Protein AF-A0A1I5VZ03-F1 (afdb_monomer_lite)

Structure (mmCIF, N/CA/C/O backbone):
data_AF-A0A1I5VZ03-F1
#
_entry.id   AF-A0A1I5VZ03-F1
#
loop_
_atom_site.group_PDB
_atom_site.id
_atom_site.type_symbol
_atom_site.label_atom_id
_atom_site.label_alt_id
_atom_site.label_comp_id
_atom_site.label_asym_id
_atom_site.label_entity_id
_atom_site.label_seq_id
_atom_site.pdbx_PDB_ins_code
_atom_site.Cartn_x
_atom_site.Cartn_y
_atom_site.Cartn_z
_atom_site.occupancy
_atom_site.B_iso_or_equiv
_atom_site.auth_seq_id
_atom_site.auth_comp_id
_atom_site.auth_asym_id
_atom_site.auth_atom_id
_atom_site.pdbx_PDB_model_num
ATOM 1 N N . MET A 1 1 ? -27.162 -17.680 -16.139 1.00 42.41 1 MET A N 1
ATOM 2 C CA . MET A 1 1 ? -26.336 -17.853 -17.352 1.00 42.41 1 MET A CA 1
ATOM 3 C C . MET A 1 1 ? -25.572 -16.553 -17.559 1.00 42.41 1 MET A C 1
ATOM 5 O O . MET A 1 1 ? -26.214 -15.537 -17.786 1.00 42.41 1 MET A O 1
ATOM 9 N N . SER A 1 2 ? -24.256 -16.532 -17.328 1.00 52.97 2 SER A N 1
ATOM 10 C CA . SER A 1 2 ? -23.459 -15.300 -17.442 1.00 52.97 2 SER A CA 1
ATOM 11 C C . SER A 1 2 ? -23.168 -15.005 -18.914 1.00 52.97 2 SER A C 1
ATOM 13 O O . SER A 1 2 ? -22.564 -15.833 -19.591 1.00 52.97 2 SER A O 1
ATOM 15 N N . PHE A 1 3 ? -23.596 -13.841 -19.407 1.00 61.38 3 PHE A N 1
ATOM 16 C CA . PHE A 1 3 ? -23.298 -13.333 -20.753 1.00 61.38 3 PHE A CA 1
ATOM 17 C C . PHE A 1 3 ? -21.955 -12.589 -20.788 1.00 61.38 3 PHE A C 1
ATOM 19 O O . PHE A 1 3 ? -21.853 -11.507 -21.361 1.00 61.38 3 PHE A O 1
ATOM 26 N N . TYR A 1 4 ? -20.915 -13.134 -20.156 1.00 63.41 4 TYR A N 1
ATOM 27 C CA . TYR A 1 4 ? -19.574 -12.595 -20.347 1.00 63.41 4 TYR A CA 1
ATOM 28 C C . TYR A 1 4 ? -19.010 -13.174 -21.639 1.00 63.41 4 TYR A C 1
ATOM 30 O O . TYR A 1 4 ? -18.574 -14.323 -21.680 1.00 63.41 4 TYR A O 1
ATOM 38 N N . LYS A 1 5 ? -19.073 -12.386 -22.713 1.00 63.72 5 LYS A N 1
ATOM 39 C CA . LYS A 1 5 ? -18.330 -12.655 -23.940 1.00 63.72 5 LYS A CA 1
ATOM 40 C C . LYS A 1 5 ? -16.951 -12.022 -23.740 1.00 63.72 5 LYS A C 1
ATOM 42 O O . LYS A 1 5 ? -16.889 -10.798 -23.639 1.00 63.72 5 LYS A O 1
ATOM 47 N N . PRO A 1 6 ? -15.867 -12.801 -23.594 1.00 66.31 6 PRO A N 1
ATOM 48 C CA . PRO A 1 6 ? -14.541 -12.215 -23.499 1.00 66.31 6 PRO A CA 1
ATOM 49 C C . PRO A 1 6 ? -14.281 -11.441 -24.792 1.00 66.31 6 PRO A C 1
ATOM 51 O O . PRO A 1 6 ? -14.398 -12.011 -25.877 1.00 66.31 6 PRO A O 1
ATOM 54 N N . ASN A 1 7 ? -13.994 -10.144 -24.683 1.00 70.25 7 ASN A N 1
ATOM 55 C CA . ASN A 1 7 ? -13.492 -9.387 -25.822 1.00 70.25 7 A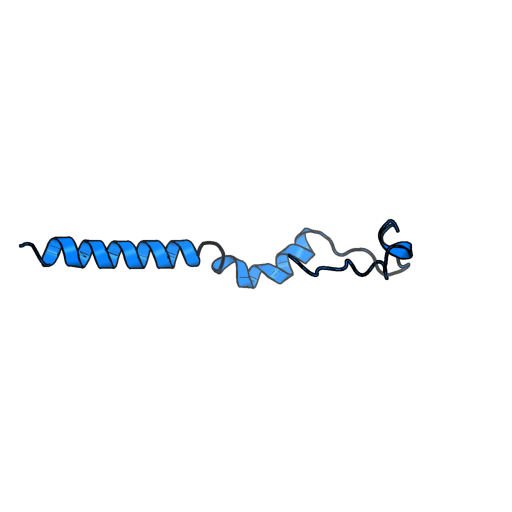SN A CA 1
ATOM 56 C C . ASN A 1 7 ? -12.100 -9.927 -26.146 1.00 70.25 7 ASN A C 1
ATOM 58 O O . ASN A 1 7 ? -11.162 -9.772 -25.365 1.00 70.25 7 ASN A O 1
ATOM 62 N N . ASP A 1 8 ? -11.991 -10.583 -27.298 1.00 76.25 8 ASP A N 1
ATOM 63 C CA . ASP A 1 8 ? -10.743 -11.123 -27.840 1.00 76.25 8 ASP A CA 1
ATOM 64 C C . ASP A 1 8 ? -9.878 -10.035 -28.513 1.00 76.25 8 ASP A C 1
ATOM 66 O O . ASP A 1 8 ? -8.843 -10.338 -29.104 1.00 76.25 8 ASP A O 1
ATOM 70 N N . ASP A 1 9 ? -10.265 -8.766 -28.366 1.00 79.31 9 ASP A N 1
ATOM 71 C CA . ASP A 1 9 ? -9.728 -7.582 -29.055 1.00 79.31 9 ASP A CA 1
ATOM 72 C C . ASP A 1 9 ? -8.251 -7.262 -28.760 1.00 79.31 9 ASP A C 1
ATOM 74 O O . ASP A 1 9 ? -7.707 -6.309 -29.307 1.00 79.31 9 ASP A O 1
ATOM 78 N N . TYR A 1 10 ? -7.590 -8.047 -27.908 1.00 82.38 10 TYR A N 1
ATOM 79 C CA . TYR A 1 10 ? -6.201 -7.825 -27.495 1.00 82.38 10 TYR A CA 1
ATOM 80 C C . TYR A 1 10 ? -5.331 -9.086 -27.572 1.00 82.38 10 TYR A C 1
ATOM 82 O O . TYR A 1 10 ? -4.234 -9.121 -27.008 1.00 82.38 10 TYR A O 1
ATOM 90 N N . ARG A 1 11 ? -5.812 -10.163 -28.215 1.00 84.69 11 ARG A N 1
ATOM 91 C CA . ARG A 1 11 ? -5.065 -11.435 -28.313 1.00 84.69 11 ARG A CA 1
ATOM 92 C C . ARG A 1 11 ? -3.725 -11.292 -29.030 1.00 84.69 11 ARG A C 1
ATOM 94 O O . ARG A 1 11 ? -2.795 -12.033 -28.730 1.00 84.69 11 ARG A O 1
ATOM 101 N N . ASP A 1 12 ? -3.638 -10.348 -29.953 1.00 86.3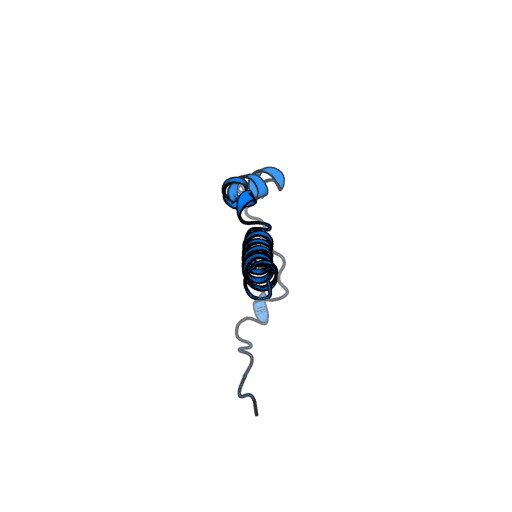8 12 ASP A N 1
ATOM 102 C CA . ASP A 1 12 ? -2.445 -9.987 -30.714 1.00 86.38 12 ASP A CA 1
ATOM 103 C C . ASP A 1 12 ? -1.347 -9.337 -29.854 1.00 86.38 12 ASP A C 1
ATOM 105 O O . ASP A 1 12 ? -0.165 -9.474 -30.172 1.00 86.38 12 ASP A O 1
ATOM 109 N N . ILE A 1 13 ? -1.715 -8.681 -28.746 1.00 87.19 13 ILE A N 1
ATOM 110 C CA . ILE A 1 13 ? -0.769 -7.994 -27.854 1.00 87.19 13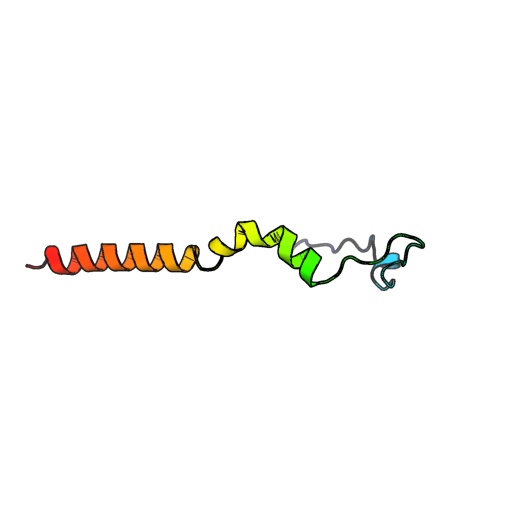 ILE A CA 1
ATOM 111 C C . ILE A 1 13 ? -0.571 -8.667 -26.488 1.00 87.19 13 ILE A C 1
ATOM 113 O O . ILE A 1 13 ? 0.380 -8.337 -25.780 1.00 87.19 13 ILE A O 1
ATOM 117 N N . LEU A 1 14 ? -1.423 -9.626 -26.111 1.00 87.62 14 LEU A N 1
ATOM 118 C CA . LEU A 1 14 ? -1.428 -10.230 -24.771 1.00 87.62 14 LEU A CA 1
ATOM 119 C C . LEU A 1 14 ? -0.127 -10.975 -24.421 1.00 87.62 14 LEU A C 1
ATOM 121 O O . LEU A 1 14 ? 0.294 -10.982 -23.266 1.00 87.62 14 LEU A O 1
ATOM 125 N N . SER A 1 15 ? 0.505 -11.612 -25.411 1.00 88.44 15 SER A N 1
ATOM 126 C CA . SER A 1 15 ? 1.744 -12.382 -25.239 1.00 88.44 15 SER A CA 1
ATOM 127 C C . SER A 1 15 ? 3.014 -11.584 -25.537 1.00 88.44 15 SER A C 1
ATOM 129 O O . SER A 1 15 ? 4.110 -12.146 -25.493 1.00 88.44 15 SER A O 1
ATOM 131 N N . LEU A 1 16 ? 2.895 -10.302 -25.894 1.00 90.94 16 LEU A N 1
ATOM 132 C CA . LEU A 1 16 ? 4.055 -9.484 -26.223 1.00 90.94 16 LEU A CA 1
ATOM 133 C C . LEU A 1 16 ? 4.857 -9.164 -24.963 1.00 90.94 16 LEU A C 1
ATOM 135 O O . LEU A 1 16 ? 4.314 -8.864 -23.897 1.00 90.94 16 LEU A O 1
ATOM 139 N N . SER A 1 17 ? 6.182 -9.199 -25.093 1.00 90.38 17 SER A N 1
ATOM 140 C CA . SER A 1 17 ? 7.054 -8.703 -24.039 1.00 90.38 17 SER A CA 1
ATOM 141 C C . SER A 1 17 ? 6.864 -7.196 -23.872 1.00 90.38 17 SER A C 1
ATOM 143 O O . SER A 1 17 ? 6.553 -6.460 -24.812 1.00 90.38 17 SER A O 1
ATOM 145 N N . ARG A 1 18 ? 7.058 -6.713 -22.643 1.00 88.12 18 ARG A N 1
ATOM 146 C CA . ARG A 1 18 ? 6.974 -5.281 -22.357 1.00 88.12 18 ARG A CA 1
ATOM 147 C C . ARG A 1 18 ? 8.054 -4.534 -23.163 1.00 88.12 18 ARG A C 1
ATOM 149 O O . ARG A 1 18 ? 9.224 -4.895 -23.032 1.00 88.12 18 ARG A O 1
ATOM 156 N N . PRO A 1 19 ? 7.704 -3.484 -23.928 1.00 88.38 19 PRO A N 1
ATOM 157 C CA . PRO A 1 19 ? 8.661 -2.776 -24.770 1.00 88.38 19 PRO A CA 1
ATOM 158 C C . PRO A 1 19 ? 9.729 -2.060 -23.937 1.00 88.38 19 PRO A C 1
ATOM 160 O O . PRO A 1 19 ? 9.444 -1.495 -22.875 1.00 88.38 19 PRO A O 1
ATOM 163 N N . GLU A 1 20 ? 10.960 -2.055 -24.446 1.00 88.62 20 GLU A N 1
ATOM 164 C CA . GLU A 1 20 ? 12.074 -1.296 -23.884 1.00 88.62 20 GLU A CA 1
ATOM 165 C C . GLU A 1 20 ? 12.293 -0.021 -24.698 1.00 88.62 20 GLU A C 1
ATOM 167 O O . GLU A 1 20 ? 12.537 -0.066 -25.903 1.00 88.62 20 GLU A O 1
ATOM 172 N N . ILE A 1 21 ? 12.188 1.133 -24.039 1.00 91.81 21 ILE A N 1
ATOM 173 C CA . ILE A 1 21 ? 12.330 2.436 -24.686 1.00 91.81 21 ILE A CA 1
ATOM 174 C C . ILE A 1 21 ? 13.738 2.961 -24.403 1.00 91.81 21 ILE A C 1
ATOM 176 O O . ILE A 1 21 ? 14.139 3.122 -23.248 1.00 91.81 21 ILE A O 1
ATOM 180 N N . LYS A 1 22 ? 14.500 3.250 -25.464 1.00 91.56 22 LYS A N 1
ATOM 181 C CA . LYS A 1 22 ? 15.843 3.833 -25.341 1.00 91.56 22 LYS A CA 1
ATOM 182 C C . LYS A 1 22 ? 15.764 5.187 -24.630 1.00 91.56 22 LYS A C 1
ATOM 184 O O . LYS A 1 22 ? 14.908 6.003 -24.947 1.00 91.56 22 LYS A O 1
ATOM 189 N N . GLY A 1 23 ? 16.663 5.419 -23.675 1.00 92.12 23 GLY A N 1
ATOM 190 C CA . GLY A 1 23 ? 16.721 6.672 -22.911 1.00 92.12 23 GLY A CA 1
ATOM 191 C C . GLY A 1 23 ? 15.716 6.781 -21.759 1.00 92.12 23 GLY A C 1
ATOM 192 O O . GLY A 1 23 ? 15.817 7.717 -20.972 1.00 92.12 23 GLY A O 1
ATOM 193 N N . HIS A 1 24 ? 14.807 5.814 -21.597 1.00 88.94 24 HIS A N 1
ATOM 194 C CA . HIS A 1 24 ? 13.868 5.757 -20.475 1.00 88.94 24 HIS A CA 1
ATOM 195 C C . HIS A 1 24 ? 14.098 4.481 -19.653 1.00 88.94 24 HIS A C 1
ATOM 197 O O . HIS A 1 24 ? 13.350 3.507 -19.790 1.00 88.94 24 HIS A O 1
ATOM 203 N N . PRO A 1 25 ? 15.155 4.447 -18.817 1.00 89.62 25 PRO A N 1
ATOM 204 C CA . PRO A 1 25 ? 15.411 3.303 -17.953 1.00 89.62 25 PRO A CA 1
ATOM 205 C C . PRO A 1 25 ? 14.245 3.082 -16.982 1.00 89.62 25 PRO A C 1
ATOM 207 O O . PRO A 1 25 ? 13.557 4.020 -16.569 1.00 89.62 25 PRO A O 1
ATOM 210 N N . LYS A 1 26 ? 14.020 1.821 -16.598 1.00 90.31 26 LYS A N 1
ATOM 211 C CA . LYS A 1 26 ? 13.014 1.478 -15.586 1.00 90.31 26 LYS A CA 1
ATOM 212 C C . LYS A 1 26 ? 13.405 2.111 -14.249 1.00 90.31 26 LYS A C 1
ATOM 214 O O . LYS A 1 26 ? 14.561 2.049 -13.845 1.00 90.31 26 LYS A O 1
ATOM 219 N N . MET A 1 27 ? 12.421 2.673 -13.554 1.00 91.88 27 MET A N 1
ATOM 220 C CA . MET A 1 27 ? 12.601 3.186 -12.196 1.00 91.88 27 MET A CA 1
ATOM 221 C C . MET A 1 27 ? 12.974 2.047 -11.238 1.00 91.88 27 MET A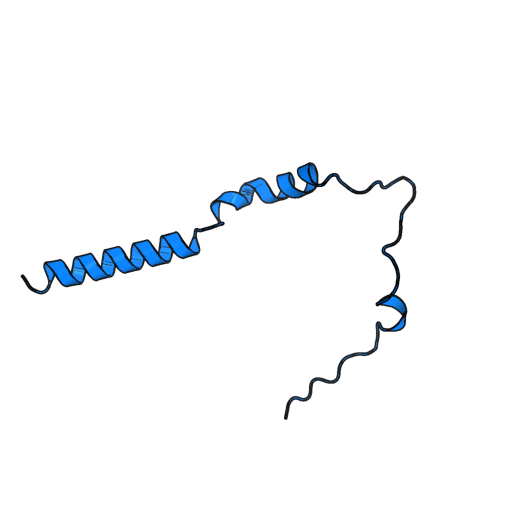 C 1
ATOM 223 O O . MET A 1 27 ? 12.364 0.974 -11.309 1.00 91.88 27 MET A O 1
ATOM 227 N N . ASP A 1 28 ? 13.936 2.289 -10.343 1.00 95.38 28 ASP A N 1
ATOM 228 C CA . ASP A 1 28 ? 14.363 1.325 -9.325 1.00 95.38 28 ASP A CA 1
ATOM 229 C C . ASP A 1 28 ? 13.214 0.927 -8.380 1.00 95.38 28 ASP A C 1
ATOM 231 O O . ASP A 1 28 ? 12.283 1.700 -8.139 1.00 95.38 28 ASP A O 1
ATOM 235 N N . ALA A 1 29 ? 13.262 -0.296 -7.848 1.00 93.69 29 ALA A N 1
ATOM 236 C CA . ALA A 1 29 ? 12.214 -0.834 -6.987 1.00 93.69 29 ALA A CA 1
ATOM 237 C C . ALA A 1 29 ? 12.004 -0.001 -5.714 1.00 93.69 29 ALA A C 1
ATOM 239 O O . ALA A 1 29 ? 10.854 0.225 -5.331 1.00 93.69 29 ALA A O 1
ATOM 240 N N . LEU A 1 30 ? 13.081 0.500 -5.100 1.00 96.12 30 LEU A N 1
ATOM 241 C CA . LEU A 1 30 ? 12.994 1.329 -3.899 1.00 96.12 30 LEU A CA 1
ATOM 242 C C . LEU A 1 30 ? 12.339 2.677 -4.211 1.00 96.12 30 LEU A C 1
ATOM 244 O O . LEU A 1 30 ? 11.450 3.124 -3.490 1.00 96.12 30 LEU A O 1
ATOM 248 N N . THR A 1 31 ? 12.726 3.300 -5.325 1.00 94.94 31 THR A N 1
ATOM 249 C CA . THR A 1 31 ? 12.128 4.561 -5.777 1.00 94.94 31 THR A CA 1
ATOM 250 C C . THR A 1 31 ? 10.640 4.394 -6.086 1.00 94.94 31 THR A C 1
ATOM 252 O O . THR A 1 31 ? 9.847 5.255 -5.711 1.00 94.94 31 THR A O 1
ATOM 255 N N . ARG A 1 32 ? 10.238 3.266 -6.694 1.00 93.81 32 ARG A N 1
ATOM 256 C CA . ARG A 1 32 ? 8.816 2.929 -6.881 1.00 93.81 32 ARG A CA 1
ATOM 257 C C . ARG A 1 32 ? 8.086 2.806 -5.542 1.00 93.81 32 ARG A C 1
ATOM 259 O O . ARG A 1 32 ? 7.006 3.363 -5.406 1.00 93.81 32 ARG A O 1
ATOM 266 N N . ALA A 1 33 ? 8.662 2.119 -4.554 1.00 93.75 33 ALA A N 1
ATOM 267 C CA . ALA A 1 33 ? 8.044 1.959 -3.234 1.00 93.75 33 ALA A CA 1
ATOM 268 C C . ALA A 1 33 ? 7.899 3.293 -2.483 1.00 93.75 33 ALA A C 1
ATOM 270 O O . ALA A 1 33 ? 6.872 3.543 -1.856 1.00 93.75 33 ALA A O 1
ATOM 271 N N . ALA A 1 34 ? 8.894 4.177 -2.592 1.00 94.19 34 ALA A N 1
ATOM 272 C CA . ALA A 1 34 ? 8.885 5.483 -1.941 1.00 94.19 34 ALA A CA 1
ATOM 273 C C . ALA A 1 34 ? 7.693 6.360 -2.366 1.00 94.19 34 ALA A C 1
ATOM 275 O O . ALA A 1 34 ? 7.163 7.093 -1.535 1.00 94.19 34 ALA A O 1
ATOM 276 N N . GLN A 1 35 ? 7.219 6.243 -3.614 1.00 94.62 35 GLN A N 1
ATOM 277 C CA . GLN A 1 35 ? 6.021 6.956 -4.087 1.00 94.62 35 GLN A CA 1
ATOM 278 C C . GLN A 1 35 ? 4.761 6.601 -3.284 1.00 94.62 35 GLN A C 1
ATOM 280 O O . GLN A 1 35 ? 3.869 7.434 -3.138 1.00 94.62 35 GLN A O 1
ATOM 285 N N . PHE A 1 36 ? 4.700 5.382 -2.745 1.00 90.44 36 PHE A N 1
ATOM 286 C CA . PHE A 1 36 ? 3.572 4.878 -1.963 1.00 90.44 36 PHE A CA 1
ATOM 287 C C . PHE A 1 36 ? 3.812 4.938 -0.447 1.00 90.44 36 PHE A C 1
ATOM 289 O O . PHE A 1 36 ? 2.900 4.629 0.319 1.00 90.44 36 PHE A O 1
ATOM 296 N N . SER A 1 37 ? 4.996 5.370 0.011 1.00 88.88 37 SER A N 1
ATOM 297 C CA . SER A 1 37 ? 5.306 5.471 1.446 1.00 88.88 37 SER A CA 1
ATOM 298 C C . SER A 1 37 ? 4.347 6.373 2.243 1.00 88.88 37 SER A C 1
ATOM 300 O O . SER A 1 37 ? 4.020 5.992 3.369 1.00 88.88 37 SER A O 1
ATOM 302 N N . PRO A 1 38 ? 3.803 7.486 1.693 1.00 92.25 38 PRO A N 1
ATOM 303 C CA . PRO A 1 38 ? 2.838 8.320 2.415 1.00 92.25 38 PRO A CA 1
ATOM 304 C C . PRO A 1 38 ? 1.565 7.576 2.842 1.00 92.25 38 PRO A C 1
ATOM 306 O O . PRO A 1 38 ? 0.897 7.991 3.784 1.00 92.25 38 PRO A O 1
ATOM 309 N N . PHE A 1 39 ? 1.235 6.468 2.174 1.00 87.00 39 PHE A N 1
ATOM 310 C CA . PHE A 1 39 ? 0.042 5.668 2.446 1.00 87.00 39 PHE A CA 1
ATOM 311 C C . PHE A 1 39 ? 0.328 4.419 3.281 1.00 87.00 39 PHE A C 1
ATOM 313 O O . PHE A 1 39 ? -0.591 3.651 3.555 1.00 87.00 39 PHE A O 1
ATOM 320 N N . ALA A 1 40 ? 1.571 4.211 3.729 1.00 86.56 40 ALA A N 1
ATOM 321 C CA . ALA A 1 40 ? 1.940 3.031 4.508 1.00 86.56 40 ALA A CA 1
ATOM 322 C C . ALA A 1 40 ? 1.102 2.883 5.793 1.00 86.56 40 ALA A C 1
ATOM 324 O O . ALA A 1 40 ? 0.785 1.762 6.185 1.00 86.56 40 ALA A O 1
ATOM 325 N N . ALA A 1 41 ? 0.671 3.999 6.392 1.00 83.50 41 ALA A N 1
ATOM 326 C CA . ALA A 1 41 ? -0.181 4.024 7.583 1.00 83.50 41 ALA A CA 1
ATOM 327 C C . ALA A 1 41 ? -1.609 3.483 7.359 1.00 83.50 41 ALA A C 1
ATOM 329 O O . ALA A 1 41 ? -2.296 3.177 8.329 1.00 83.50 41 ALA A O 1
ATOM 330 N N . LEU A 1 42 ? -2.071 3.364 6.106 1.00 84.94 42 LEU A N 1
ATOM 331 C CA . LEU A 1 42 ? -3.372 2.756 5.795 1.00 84.94 42 LEU A CA 1
ATOM 332 C C . LEU A 1 42 ? -3.338 1.227 5.902 1.00 84.94 42 LEU A C 1
ATOM 334 O O . LEU A 1 42 ? -4.381 0.589 6.052 1.00 84.94 42 LEU A O 1
ATOM 338 N N . THR A 1 43 ? -2.150 0.629 5.844 1.00 85.31 43 THR A N 1
ATOM 339 C CA . THR A 1 43 ? -1.977 -0.809 6.056 1.00 85.31 43 THR A CA 1
ATOM 340 C C . THR A 1 43 ? -2.341 -1.144 7.504 1.00 85.31 43 THR A C 1
ATOM 342 O O . THR A 1 43 ? -1.785 -0.555 8.426 1.00 85.31 43 THR A O 1
ATOM 345 N N . GLY A 1 44 ? -3.290 -2.059 7.717 1.00 82.62 44 GLY A N 1
ATOM 346 C CA . GLY A 1 44 ? -3.790 -2.404 9.057 1.00 82.62 44 GLY A CA 1
ATOM 347 C C . GLY A 1 44 ? -4.816 -1.418 9.637 1.00 82.62 44 GLY A C 1
ATOM 348 O O . GLY A 1 44 ? -5.262 -1.591 10.769 1.00 82.62 44 GLY A O 1
ATOM 349 N N . HIS A 1 45 ? -5.239 -0.396 8.880 1.00 89.12 45 HIS A N 1
ATOM 350 C CA . HIS A 1 45 ? -6.294 0.517 9.334 1.00 89.12 45 HIS A CA 1
ATOM 351 C C . HIS A 1 45 ? -7.645 -0.199 9.500 1.00 89.12 45 HIS A C 1
ATOM 353 O O . HIS A 1 45 ? -8.375 0.093 10.444 1.00 89.12 45 HIS A O 1
ATOM 359 N N . ALA A 1 46 ? -7.961 -1.159 8.622 1.00 88.38 46 ALA A N 1
ATOM 360 C CA . ALA A 1 46 ? -9.168 -1.981 8.733 1.00 88.38 46 ALA A CA 1
ATOM 361 C C . ALA A 1 46 ? -9.182 -2.795 10.040 1.00 88.38 46 ALA A C 1
ATOM 363 O O . ALA A 1 46 ? -10.147 -2.710 10.796 1.00 88.38 46 ALA A O 1
ATOM 364 N N . ASP A 1 47 ? -8.076 -3.471 10.352 1.00 90.00 47 ASP A N 1
ATOM 365 C CA . ASP A 1 47 ? -7.909 -4.252 11.583 1.00 90.00 47 ASP A CA 1
ATOM 366 C C . ASP A 1 47 ? -8.051 -3.362 12.833 1.00 90.00 47 ASP A C 1
ATOM 368 O O . ASP A 1 47 ? -8.675 -3.736 13.827 1.00 90.00 47 ASP A O 1
ATOM 372 N N . ALA A 1 48 ? -7.524 -2.131 12.782 1.00 90.62 48 ALA A N 1
ATOM 373 C CA . ALA A 1 48 ? -7.676 -1.160 13.864 1.00 90.62 48 ALA A CA 1
ATOM 374 C C . ALA A 1 48 ? -9.139 -0.731 14.080 1.00 90.62 48 ALA A C 1
ATOM 376 O O . ALA A 1 48 ? -9.554 -0.529 15.227 1.00 90.62 48 ALA A O 1
ATOM 377 N N . LEU A 1 49 ? -9.926 -0.588 13.007 1.00 93.94 49 LEU A N 1
ATOM 378 C CA . LEU A 1 49 ? -11.360 -0.296 13.098 1.00 93.94 49 LEU A CA 1
ATOM 379 C C . LEU A 1 49 ? -12.129 -1.467 13.718 1.00 93.94 49 LEU A C 1
ATOM 381 O O . LEU A 1 49 ? -12.947 -1.240 14.610 1.00 93.94 49 LEU A O 1
ATOM 385 N N . GLU A 1 50 ? -11.842 -2.696 13.287 1.00 94.69 50 GLU A N 1
ATOM 386 C CA . GLU A 1 50 ? -12.471 -3.915 13.810 1.00 94.69 50 GLU A CA 1
ATOM 387 C C . GLU A 1 50 ? -12.215 -4.067 15.313 1.00 94.69 50 GLU A C 1
ATOM 389 O O . GLU A 1 50 ? -13.158 -4.085 16.102 1.00 94.69 50 GLU A O 1
ATOM 394 N N . HIS A 1 51 ? -10.952 -4.003 15.737 1.00 92.50 51 HIS A N 1
ATOM 395 C CA . HIS A 1 51 ? -10.578 -4.080 17.150 1.00 92.50 51 HIS A CA 1
ATOM 396 C C . HIS A 1 51 ? -11.202 -2.956 18.002 1.00 92.50 51 HIS A C 1
ATOM 398 O O . HIS A 1 51 ? -11.543 -3.141 19.173 1.00 92.50 51 HIS A O 1
ATOM 404 N N . THR A 1 52 ? -11.386 -1.763 17.426 1.00 94.50 52 THR A N 1
ATOM 405 C CA . THR A 1 52 ? -12.082 -0.661 18.108 1.00 94.50 52 THR A CA 1
ATOM 406 C C . THR A 1 52 ? -13.576 -0.957 18.274 1.00 94.50 52 THR A C 1
ATOM 408 O O . THR A 1 52 ? -14.153 -0.646 19.320 1.00 94.50 52 THR A O 1
ATOM 411 N N . ALA A 1 53 ? -14.209 -1.580 17.277 1.00 95.50 53 ALA A N 1
ATOM 412 C CA . ALA A 1 53 ? -15.598 -2.016 17.357 1.00 95.50 53 ALA A CA 1
ATOM 413 C C . ALA A 1 53 ? -15.787 -3.142 18.386 1.00 95.50 53 ALA A C 1
ATOM 415 O O . ALA A 1 53 ? -16.719 -3.063 19.186 1.00 95.50 53 ALA A O 1
ATOM 416 N N . GLU A 1 54 ? -14.886 -4.125 18.423 1.00 94.69 54 GLU A N 1
ATOM 417 C CA . GLU A 1 54 ? -14.878 -5.213 19.410 1.00 94.69 54 GLU A CA 1
ATOM 418 C C . GLU A 1 54 ? -14.761 -4.683 20.840 1.00 94.69 54 GLU A C 1
ATOM 420 O O . GLU A 1 54 ? -15.604 -4.984 21.683 1.00 94.69 54 GLU A O 1
ATOM 425 N N . LYS A 1 55 ? -13.776 -3.814 21.112 1.00 93.75 55 LYS A N 1
ATOM 426 C CA . LYS A 1 55 ? -13.625 -3.159 22.423 1.00 93.75 55 LYS A CA 1
ATOM 427 C C . LYS A 1 55 ? -14.887 -2.424 22.850 1.00 93.75 55 LYS A C 1
ATOM 429 O O . LYS A 1 55 ? -15.253 -2.444 24.023 1.00 93.75 55 LYS A O 1
ATOM 434 N N . ARG A 1 56 ? -15.550 -1.761 21.901 1.00 92.31 56 ARG A N 1
ATOM 435 C CA . ARG A 1 56 ? -16.806 -1.059 22.156 1.00 92.31 56 ARG A CA 1
ATOM 436 C C . ARG A 1 56 ? -17.929 -2.035 22.518 1.00 92.31 56 ARG A C 1
ATOM 438 O O . ARG A 1 56 ? -18.678 -1.743 23.442 1.00 92.31 56 ARG A O 1
ATOM 445 N N . ILE A 1 57 ? -18.050 -3.166 21.820 1.00 92.88 57 ILE A N 1
ATOM 446 C CA . ILE A 1 57 ? -19.038 -4.212 22.136 1.00 92.88 57 ILE A CA 1
ATOM 447 C C . ILE A 1 57 ? -18.766 -4.784 23.529 1.00 92.88 57 ILE A C 1
ATOM 449 O O . ILE A 1 57 ? -19.669 -4.778 24.360 1.00 92.88 57 ILE A O 1
ATOM 453 N N . HIS A 1 58 ? -17.519 -5.164 23.811 1.00 89.31 58 HIS A N 1
ATOM 454 C CA . HIS A 1 58 ? -17.111 -5.701 25.109 1.00 89.31 58 HIS A CA 1
ATOM 455 C C . HIS A 1 58 ? -17.408 -4.728 26.255 1.00 89.31 58 HIS A C 1
ATOM 457 O O . HIS A 1 58 ? -17.932 -5.123 27.290 1.00 89.31 58 HIS A O 1
ATOM 463 N N . TYR A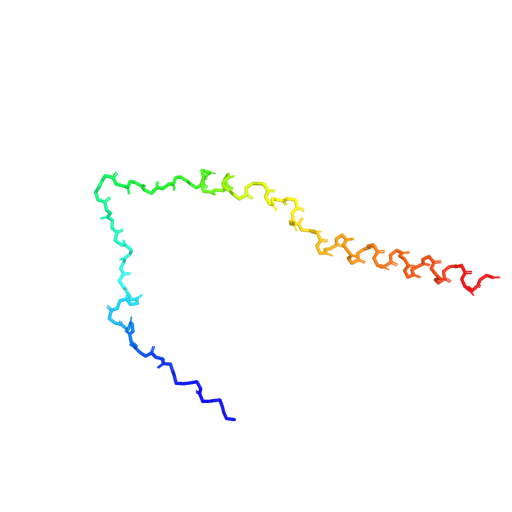 1 59 ? -17.148 -3.430 26.052 1.00 90.38 59 TYR A N 1
ATOM 464 C CA . TYR A 1 59 ? -17.514 -2.396 27.018 1.00 90.38 59 TYR A CA 1
ATOM 465 C C . TYR A 1 59 ? -19.016 -2.398 27.322 1.00 90.38 59 TYR A C 1
ATOM 467 O O . TYR A 1 59 ? -19.404 -2.263 28.480 1.00 90.38 59 TYR A O 1
ATOM 475 N N . TYR A 1 60 ? -19.877 -2.531 26.311 1.00 89.69 60 TYR A N 1
ATOM 476 C CA . TYR A 1 60 ? -21.312 -2.615 26.561 1.00 89.69 60 TYR A CA 1
ATOM 477 C C . TYR A 1 60 ? -21.678 -3.918 27.273 1.00 89.69 60 TYR A C 1
ATOM 479 O O . TYR A 1 60 ? -22.394 -3.854 28.261 1.00 89.69 60 TYR A O 1
ATOM 487 N N . GLU A 1 61 ? -21.157 -5.071 26.854 1.00 86.75 61 GLU A N 1
ATOM 488 C CA . GLU A 1 61 ? -21.439 -6.355 27.512 1.00 86.75 61 GLU A CA 1
ATOM 489 C C . GLU A 1 61 ? -21.040 -6.357 28.998 1.00 86.75 61 GLU A C 1
ATOM 491 O O . GLU A 1 61 ? -21.837 -6.748 29.848 1.00 86.75 61 GLU A O 1
ATOM 496 N N . GLU A 1 62 ? -19.861 -5.844 29.351 1.00 84.06 62 GLU A N 1
ATOM 497 C CA . GLU A 1 62 ? -19.404 -5.801 30.748 1.00 84.06 62 GLU A CA 1
ATOM 498 C C . GLU A 1 62 ? -20.194 -4.833 31.640 1.00 84.06 62 GLU A C 1
ATOM 500 O O . GLU A 1 62 ? -20.251 -5.027 32.858 1.00 84.06 62 GLU A O 1
ATOM 505 N N . ASN A 1 63 ? -20.766 -3.774 31.059 1.00 83.56 63 ASN A N 1
ATOM 506 C CA . ASN A 1 63 ? -21.463 -2.724 31.805 1.00 83.56 63 ASN A CA 1
ATOM 507 C C . ASN A 1 63 ? -22.994 -2.854 31.776 1.00 83.56 63 ASN A C 1
ATOM 509 O O . ASN A 1 63 ? -23.648 -2.228 32.604 1.00 83.56 63 ASN A O 1
ATOM 513 N N . LEU A 1 64 ? -23.577 -3.632 30.854 1.00 76.44 64 LEU A N 1
ATOM 514 C CA . LEU A 1 64 ? -25.033 -3.820 30.750 1.00 76.44 64 LEU A CA 1
ATOM 515 C C . LEU A 1 64 ? -25.569 -4.992 31.595 1.00 76.44 64 LEU A C 1
ATOM 517 O O . LEU A 1 64 ? -26.775 -5.073 31.805 1.00 76.44 64 LEU A O 1
ATOM 521 N N . TYR A 1 65 ? -24.698 -5.896 32.059 1.00 59.81 65 TYR A N 1
ATOM 522 C CA . TYR A 1 65 ? -25.058 -7.073 32.871 1.00 59.81 65 TYR A CA 1
ATOM 523 C C . TYR A 1 65 ? -24.502 -7.029 34.310 1.00 59.81 65 TYR A C 1
ATOM 525 O O . TYR A 1 65 ? -24.437 -8.061 34.981 1.00 59.81 65 TYR A O 1
ATOM 533 N N . LYS A 1 66 ? -24.107 -5.842 34.784 1.00 56.56 66 LYS A N 1
ATOM 534 C CA . LYS A 1 66 ? -23.878 -5.540 36.207 1.00 56.56 66 LYS A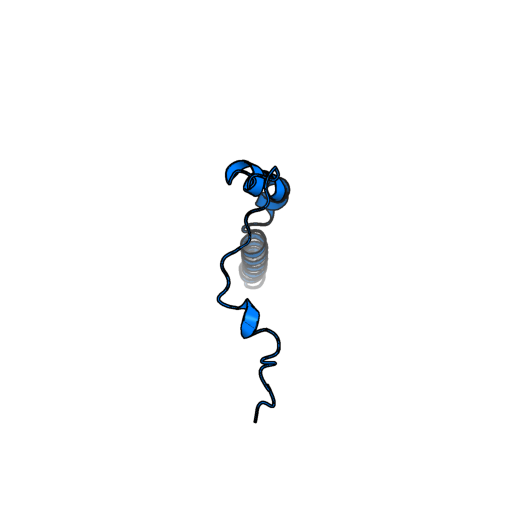 CA 1
ATOM 535 C C . LYS A 1 66 ? -25.064 -4.772 36.768 1.00 56.56 66 LYS A C 1
ATOM 537 O O . LYS A 1 66 ? -25.388 -5.020 37.948 1.00 56.56 66 LYS A O 1
#

Foldseek 3Di:
DDPDDPDCVCVVPPPDDDDDDPPDDDDDPVRVVVVCVVVPVVVCVVVVVVVVVVVVVVVCVVPVVD

Secondary structure (DSSP, 8-state):
--------TTTTTTTPPPPPPTT-PPPPHHHHHHHHGGGGGGTTHHHHHHHHHHHHHHHHHHHH--

pLDDT: mean 85.35, std 11.42, range [42.41, 96.12]

Sequence (66 aa):
MSFYKPNDDYRDILSLSRPEIKGHPKMDALTRAAQFSPFAALTGHADALEHTAEKRIHYYEENLYK

Radius of gyration: 24.78 Å; chains: 1; bounding box: 43×26×67 Å